Protein AF-A0A8S3DV62-F1 (afdb_monomer)

Nearest PDB structures (foldseek):
  8jms-assembly1_A  TM=2.881E-01  e=9.436E+00  Streptomyces cavourensis

Mean predicted aligned error: 2.74 Å

Sequence (63 aa):
LYGRYEIYDGVPLGVRAVVSAIYEPPQETSRDSVKLILPDPHEALINDLARRLNIRRIGWIFT

Solvent-accessible surface area (backbone atoms only — not comparable to full-atom values): 4071 Å² total; per-residue (Å²): 51,27,20,47,78,43,84,29,89,92,42,93,94,30,72,40,79,49,75,75,47,78,73,84,72,57,64,54,75,61,100,88,48,78,44,77,48,78,83,57,92,53,53,67,59,53,52,52,51,27,55,77,69,73,29,39,83,74,54,80,85,85,132

Radius of gyration: 14.54 Å; Cα contacts (8 Å, |Δi|>4): 79; chains: 1; bounding box: 37×20×36 Å

InterPro domains:
  IPR007717 Nuclear pore localisation protein NPL4, C-terminal [PF0502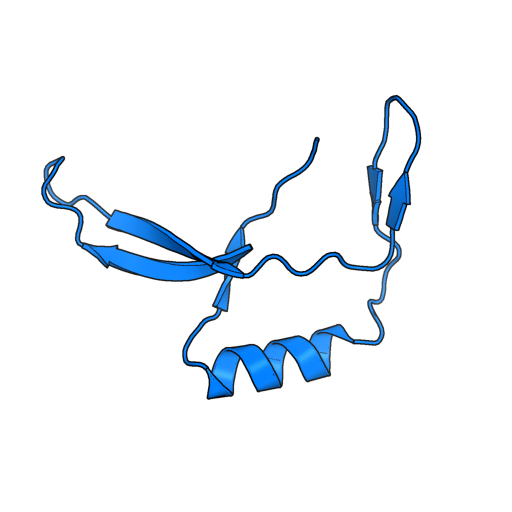1] (1-63)
  IPR016563 Nuclear protein localization protein 4 [PTHR12710] (1-63)
  IPR037518 MPN domain [PS50249] (1-63)

pLDDT: mean 96.91, std 1.25, range [91.0, 98.44]

Secondary structure (DSSP, 8-state):
-EEEEEEETTSTTEEEEEEEE----SEEE-SS-EEE-SS-TTHHHHHHHHHHTT-EE------

Foldseek 3Di:
DKFDKDQDPPDVRDIDTDDDDDDDFDWDDDPPDIGHDPDGPCPVVVQVVSVVVVIDPPDDDDD

Organism: NCBI:txid392030

Structure (mmCIF, N/CA/C/O backbone):
data_AF-A0A8S3DV62-F1
#
_entry.id   AF-A0A8S3DV62-F1
#
loop_
_atom_site.group_PDB
_atom_site.id
_atom_site.type_symbol
_atom_site.label_atom_id
_atom_site.label_alt_id
_atom_site.label_comp_id
_atom_site.label_asym_id
_atom_site.label_entity_id
_atom_site.label_seq_id
_atom_site.pdbx_PDB_ins_code
_atom_site.Cartn_x
_atom_site.Cartn_y
_atom_site.Cartn_z
_atom_site.occupancy
_atom_site.B_iso_or_equiv
_atom_site.auth_seq_id
_atom_site.auth_comp_id
_atom_site.auth_asym_id
_atom_site.auth_atom_id
_atom_site.pdbx_PDB_model_num
ATOM 1 N N . LEU A 1 1 ? 1.974 0.868 0.185 1.00 97.94 1 LEU A N 1
ATOM 2 C CA . LEU A 1 1 ? 1.026 0.351 1.203 1.00 97.94 1 LEU A CA 1
ATOM 3 C C . LEU A 1 1 ? -0.360 0.195 0.590 1.00 97.94 1 LEU A C 1
ATOM 5 O O . LEU A 1 1 ? -0.913 1.178 0.101 1.00 97.94 1 LEU A O 1
ATOM 9 N N . TYR A 1 2 ? -0.909 -1.016 0.614 1.00 98.44 2 TYR A N 1
ATOM 10 C CA . TYR A 1 2 ? -2.263 -1.333 0.164 1.00 98.44 2 TYR A CA 1
ATOM 11 C C . TYR A 1 2 ? -3.136 -1.740 1.349 1.00 98.44 2 TYR A C 1
ATOM 13 O O . TYR A 1 2 ? -2.701 -2.496 2.216 1.00 98.44 2 TYR A O 1
ATOM 21 N N . GLY A 1 3 ? -4.359 -1.223 1.392 1.00 98.25 3 GLY A N 1
ATOM 22 C CA . GLY A 1 3 ? -5.267 -1.423 2.512 1.00 98.25 3 GLY A CA 1
ATOM 23 C C . GLY A 1 3 ? -6.563 -0.635 2.368 1.00 98.25 3 GLY A C 1
ATOM 24 O O . GLY A 1 3 ? -7.001 -0.340 1.254 1.00 98.25 3 GLY A O 1
ATOM 25 N N . ARG A 1 4 ? -7.177 -0.281 3.496 1.00 97.94 4 ARG A N 1
ATOM 26 C CA . ARG A 1 4 ? -8.459 0.438 3.559 1.00 97.94 4 ARG A CA 1
ATOM 27 C C . ARG A 1 4 ? -8.487 1.431 4.718 1.00 97.94 4 ARG A C 1
ATOM 29 O O . ARG A 1 4 ? -7.642 1.371 5.608 1.00 97.94 4 ARG A O 1
ATOM 36 N N . TYR A 1 5 ? -9.456 2.338 4.695 1.00 98.00 5 TYR A N 1
ATOM 37 C CA . TYR A 1 5 ? -9.712 3.253 5.805 1.00 98.00 5 TYR A CA 1
ATOM 38 C C . TYR A 1 5 ? -10.901 2.755 6.619 1.00 98.00 5 TYR A C 1
ATOM 40 O O . TYR A 1 5 ? -11.884 2.287 6.049 1.00 98.00 5 TYR A O 1
ATOM 48 N N . GLU A 1 6 ? -10.798 2.858 7.937 1.00 97.56 6 GLU A N 1
ATOM 49 C CA . GLU A 1 6 ? -11.832 2.454 8.890 1.00 97.56 6 GLU A CA 1
ATOM 50 C C . GLU A 1 6 ? -12.057 3.579 9.906 1.00 97.56 6 GLU A C 1
ATOM 52 O O . GLU A 1 6 ? -11.147 4.372 10.170 1.00 97.56 6 GLU A O 1
ATOM 57 N N . ILE A 1 7 ? -13.260 3.642 10.484 1.00 97.81 7 ILE A N 1
ATOM 58 C CA . ILE A 1 7 ? -13.553 4.534 11.614 1.00 97.81 7 ILE A CA 1
ATOM 59 C C . ILE A 1 7 ? -12.665 4.129 12.796 1.00 97.81 7 ILE A C 1
ATOM 61 O O . ILE A 1 7 ? -12.409 2.944 13.020 1.00 97.81 7 ILE A O 1
ATOM 65 N N . TYR A 1 8 ? -12.160 5.122 13.522 1.00 98.06 8 TYR A N 1
ATOM 66 C CA . TYR A 1 8 ? -11.308 4.925 14.683 1.00 98.06 8 TYR A CA 1
ATOM 67 C C . TYR A 1 8 ? -11.835 5.701 15.887 1.00 98.06 8 TYR A C 1
ATOM 69 O O . TYR A 1 8 ? -11.744 6.924 15.932 1.00 98.06 8 TYR A O 1
ATOM 77 N N . ASP A 1 9 ? -12.313 4.969 16.890 1.00 96.75 9 ASP A N 1
ATOM 78 C CA . ASP A 1 9 ? -12.957 5.541 18.081 1.00 96.75 9 ASP A CA 1
ATOM 79 C C . ASP A 1 9 ? -11.968 6.106 19.114 1.00 96.75 9 ASP A C 1
ATOM 81 O O . ASP A 1 9 ? -12.375 6.693 20.113 1.00 96.75 9 ASP A O 1
ATOM 85 N N . GLY A 1 10 ? -10.657 5.948 18.897 1.00 96.50 10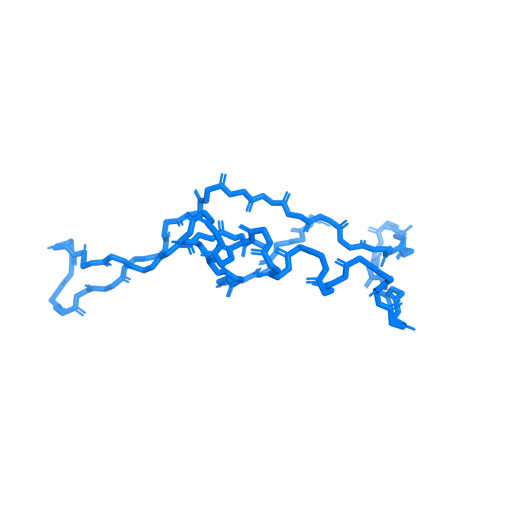 GLY A N 1
ATOM 86 C CA . GLY A 1 10 ? -9.639 6.453 19.824 1.00 96.50 10 GLY A CA 1
ATOM 87 C C . GLY A 1 10 ? -9.495 7.977 19.829 1.00 96.50 10 GLY A C 1
ATOM 88 O O . GLY A 1 10 ? -8.845 8.514 20.723 1.00 96.50 10 GLY A O 1
ATOM 89 N N . VAL A 1 11 ? -10.084 8.676 18.852 1.00 97.06 11 VAL A N 1
ATOM 90 C CA . VAL A 1 11 ? -10.180 10.143 18.805 1.00 97.06 11 VAL A CA 1
ATOM 91 C C . VAL A 1 11 ? -11.527 10.570 18.198 1.00 97.06 11 VAL A C 1
ATOM 93 O O . VAL A 1 11 ? -12.071 9.839 17.367 1.00 97.06 11 VAL A O 1
ATOM 96 N N . PRO A 1 12 ? -12.082 11.746 18.558 1.00 97.50 12 PRO A N 1
ATOM 97 C CA . PRO A 1 12 ? -13.322 1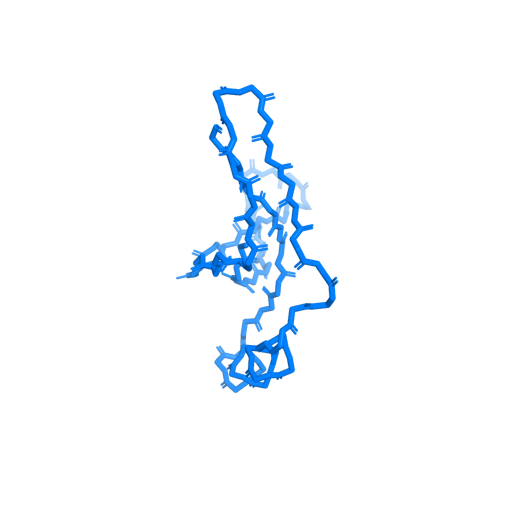2.239 17.961 1.00 97.50 12 PRO A CA 1
ATOM 98 C C . PRO A 1 12 ? -13.225 12.341 16.433 1.00 97.50 12 PRO A C 1
ATOM 100 O O . PRO A 1 12 ? -12.296 12.958 15.916 1.00 97.50 12 PRO A O 1
ATOM 103 N N . LEU A 1 13 ? -14.198 11.750 15.725 1.00 96.50 13 LEU A N 1
ATOM 104 C CA . LEU A 1 13 ? -14.238 11.683 14.253 1.00 96.50 13 LEU A CA 1
ATOM 105 C C . LEU A 1 13 ? -12.975 11.047 13.636 1.00 96.50 13 LEU A C 1
ATOM 107 O O . LEU A 1 13 ? -12.544 11.422 12.544 1.00 96.50 13 LEU A O 1
ATOM 111 N N . GLY A 1 14 ? -12.365 10.090 14.341 1.00 97.75 14 GLY A N 1
ATOM 112 C CA . GLY A 1 14 ? -11.134 9.444 13.911 1.00 97.75 14 GLY A CA 1
ATOM 113 C C . GLY A 1 14 ? -11.309 8.533 12.698 1.00 97.75 14 GLY A C 1
ATOM 114 O O . GLY A 1 14 ? -12.291 7.804 12.555 1.00 97.75 14 GLY A O 1
ATOM 115 N N . VAL A 1 15 ? -10.288 8.529 11.844 1.00 97.94 15 VAL A N 1
ATOM 116 C CA . VAL A 1 15 ? -10.136 7.593 10.727 1.00 97.94 15 VAL A CA 1
ATOM 117 C C . VAL A 1 15 ? -8.741 6.989 10.818 1.00 97.94 15 VAL A C 1
ATOM 119 O O . VAL A 1 15 ? -7.759 7.717 10.955 1.00 97.94 15 VAL A O 1
ATOM 122 N N . ARG A 1 16 ? -8.637 5.662 10.723 1.00 97.75 16 ARG A N 1
ATOM 123 C CA . ARG A 1 16 ? -7.352 4.952 10.656 1.00 97.75 16 ARG A CA 1
ATOM 124 C C . ARG A 1 16 ? -7.157 4.297 9.299 1.00 97.75 16 ARG A C 1
ATOM 126 O O . ARG A 1 16 ? -8.116 3.866 8.660 1.00 97.75 16 ARG A O 1
ATOM 133 N N . ALA A 1 17 ? -5.903 4.174 8.886 1.00 97.94 17 ALA A N 1
ATOM 134 C CA . ALA A 1 17 ? -5.520 3.389 7.723 1.00 97.94 17 ALA A CA 1
ATOM 135 C C . ALA A 1 17 ? -5.097 1.985 8.181 1.00 97.94 17 ALA A C 1
ATOM 137 O O . ALA A 1 17 ? -4.145 1.840 8.944 1.00 97.94 17 ALA A O 1
ATOM 138 N N . VAL A 1 18 ? -5.802 0.952 7.723 1.00 97.94 18 VAL A N 1
ATOM 139 C CA . VAL A 1 18 ? -5.446 -0.449 7.972 1.00 97.94 18 VAL A CA 1
ATOM 140 C C . VAL A 1 18 ? -4.683 -0.969 6.764 1.00 97.94 18 VAL A C 1
ATOM 142 O O . VAL A 1 18 ? -5.251 -1.114 5.680 1.00 97.94 18 VAL A O 1
ATOM 145 N N . VAL A 1 19 ? -3.390 -1.228 6.950 1.00 98.19 19 VAL A N 1
ATOM 146 C CA . VAL A 1 19 ? -2.502 -1.778 5.920 1.00 98.19 19 VAL A CA 1
ATOM 147 C C . VAL A 1 19 ? -2.647 -3.298 5.883 1.00 98.19 19 VAL A C 1
ATOM 149 O O . VAL A 1 19 ? -2.587 -3.954 6.918 1.00 98.19 19 VAL A O 1
ATOM 152 N N . SER A 1 20 ? -2.827 -3.858 4.689 1.00 97.50 20 SER A N 1
ATOM 153 C CA . SER A 1 20 ? -2.952 -5.305 4.461 1.00 97.50 20 SER A CA 1
ATOM 154 C C . SER A 1 20 ? -1.803 -5.880 3.637 1.00 97.50 20 SER A C 1
ATOM 156 O O . SER A 1 20 ? -1.478 -7.051 3.788 1.00 97.50 20 SER A O 1
ATOM 158 N N . ALA A 1 21 ? -1.189 -5.075 2.766 1.00 97.44 21 ALA A N 1
ATOM 159 C CA . ALA A 1 21 ? -0.076 -5.510 1.933 1.00 97.44 21 ALA A CA 1
ATOM 160 C C . ALA A 1 21 ? 0.895 -4.365 1.627 1.00 97.44 21 ALA A C 1
ATOM 162 O O . ALA A 1 21 ? 0.537 -3.180 1.630 1.00 97.44 21 ALA A O 1
ATOM 163 N N . ILE A 1 22 ? 2.133 -4.731 1.311 1.00 97.75 22 ILE A N 1
ATOM 164 C CA . ILE A 1 22 ? 3.169 -3.828 0.819 1.00 97.75 22 ILE A CA 1
ATOM 165 C C . ILE A 1 22 ? 3.566 -4.339 -0.561 1.00 97.75 22 ILE A C 1
ATOM 167 O O . ILE A 1 22 ? 3.875 -5.512 -0.728 1.00 97.75 22 ILE A O 1
ATOM 171 N N . TYR A 1 23 ? 3.482 -3.456 -1.547 1.00 97.44 23 TYR A N 1
ATOM 172 C CA . TYR A 1 23 ? 3.980 -3.700 -2.891 1.00 97.44 23 TYR A CA 1
ATOM 173 C C . TYR A 1 23 ? 5.181 -2.783 -3.087 1.00 97.44 23 TYR A C 1
ATOM 175 O O . TYR A 1 23 ? 5.061 -1.580 -2.831 1.00 97.44 23 TYR A O 1
ATOM 183 N N . GLU A 1 24 ? 6.302 -3.364 -3.499 1.00 96.56 24 GLU A N 1
ATOM 184 C CA . GLU A 1 24 ? 7.542 -2.653 -3.792 1.00 96.56 24 GLU A CA 1
ATOM 185 C C . GLU A 1 24 ? 7.650 -2.459 -5.308 1.00 96.56 24 GLU A C 1
ATOM 187 O O . GLU A 1 24 ? 7.835 -3.438 -6.035 1.00 96.56 24 GLU A O 1
ATOM 192 N N . PRO A 1 25 ? 7.476 -1.226 -5.810 1.00 96.38 25 PRO A N 1
ATOM 193 C CA . PRO A 1 25 ? 7.658 -0.947 -7.227 1.00 96.38 25 PRO A CA 1
ATOM 194 C C . PRO A 1 25 ? 9.146 -0.987 -7.611 1.00 96.38 25 PRO A C 1
ATOM 196 O O . PRO A 1 25 ? 10.015 -0.895 -6.738 1.00 96.38 25 PRO A O 1
ATOM 199 N N . PRO A 1 26 ? 9.458 -1.061 -8.917 1.00 97.25 26 PRO A N 1
ATOM 200 C CA . PRO A 1 26 ? 10.830 -0.974 -9.408 1.00 97.25 26 PRO A CA 1
ATOM 201 C C . PRO A 1 26 ? 11.565 0.264 -8.870 1.00 97.25 26 PRO A C 1
ATOM 203 O O . PRO A 1 26 ? 11.077 1.392 -8.980 1.00 97.25 26 PRO A O 1
ATOM 206 N N . GLN A 1 27 ? 12.746 0.057 -8.287 1.00 96.56 27 GLN A N 1
ATOM 207 C CA . GLN A 1 27 ? 13.514 1.110 -7.620 1.00 96.56 27 GLN A CA 1
ATOM 208 C C . GLN A 1 27 ? 15.029 0.878 -7.707 1.00 96.56 27 GLN A C 1
ATOM 210 O O . GLN A 1 27 ? 15.496 -0.259 -7.700 1.00 96.56 27 GLN A O 1
ATOM 215 N N . GLU A 1 28 ? 15.784 1.976 -7.763 1.00 97.00 28 GLU A N 1
ATOM 216 C CA . GLU A 1 28 ? 17.230 2.040 -7.533 1.00 97.00 28 GLU A CA 1
ATOM 217 C C . GLU A 1 28 ? 17.462 2.590 -6.119 1.00 97.00 28 GLU A C 1
ATOM 219 O O . GLU A 1 28 ? 17.033 3.705 -5.813 1.00 9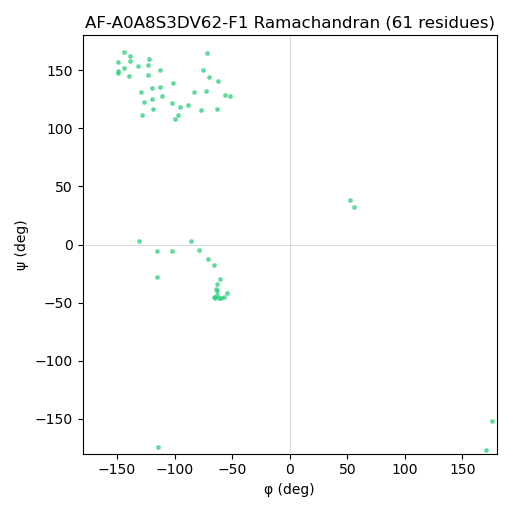7.00 28 GLU A O 1
ATOM 224 N N . THR A 1 29 ? 18.146 1.831 -5.261 1.00 95.81 29 THR A N 1
ATOM 225 C CA . THR A 1 29 ? 18.371 2.207 -3.855 1.00 95.81 29 THR A CA 1
AT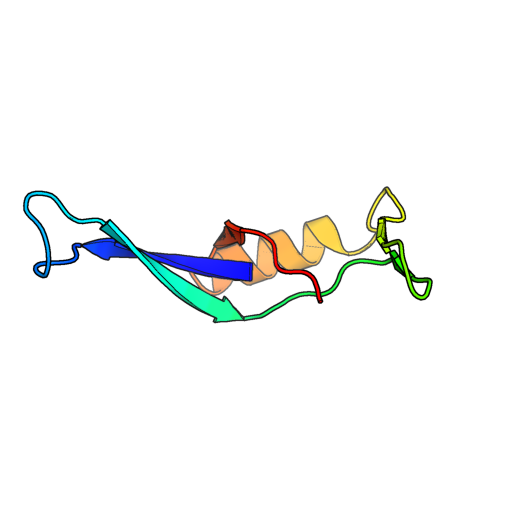OM 226 C C . THR A 1 29 ? 19.865 2.336 -3.558 1.00 95.81 29 THR A C 1
ATOM 228 O O . THR A 1 29 ? 20.655 1.470 -3.934 1.00 95.81 29 THR A O 1
ATOM 231 N N . SER A 1 30 ? 20.251 3.409 -2.863 1.00 95.00 30 SER A N 1
ATOM 232 C CA . SER A 1 30 ? 21.577 3.605 -2.262 1.00 95.00 30 SER A CA 1
ATOM 233 C C . SER A 1 30 ? 21.472 3.651 -0.732 1.00 95.00 30 SER A C 1
ATOM 235 O O . SER A 1 30 ? 20.407 3.441 -0.157 1.00 95.00 30 SER A O 1
ATOM 237 N N . ARG A 1 31 ? 22.585 3.938 -0.045 1.00 95.25 31 ARG A N 1
ATOM 238 C CA . ARG A 1 31 ? 22.603 4.132 1.416 1.00 95.25 31 ARG A CA 1
ATOM 239 C C . ARG A 1 31 ? 21.719 5.302 1.879 1.00 95.25 31 ARG A C 1
ATOM 241 O O . ARG A 1 31 ? 21.267 5.312 3.016 1.00 95.25 31 ARG A O 1
ATOM 248 N N . ASP A 1 32 ? 21.564 6.303 1.028 1.00 96.00 32 ASP A N 1
ATOM 249 C CA . ASP A 1 32 ? 21.052 7.637 1.337 1.00 96.00 32 ASP A CA 1
ATOM 250 C C . ASP A 1 32 ? 19.955 8.102 0.369 1.00 96.00 32 ASP A C 1
ATOM 252 O O . ASP A 1 32 ? 19.459 9.222 0.485 1.00 96.00 32 ASP A O 1
ATOM 256 N N . SER A 1 33 ? 19.554 7.257 -0.586 1.00 95.50 33 SER A N 1
ATOM 257 C CA . SER A 1 33 ? 18.516 7.594 -1.554 1.00 95.50 33 SER A CA 1
ATOM 258 C C . SER A 1 33 ? 17.714 6.379 -2.010 1.00 95.50 33 SER A C 1
ATOM 260 O O . SER A 1 33 ? 18.222 5.262 -2.102 1.00 95.50 33 SER A O 1
ATOM 262 N N . VAL A 1 34 ? 16.450 6.632 -2.342 1.00 96.06 34 VAL A N 1
ATOM 263 C CA . VAL A 1 34 ? 15.563 5.702 -3.042 1.00 96.06 34 VAL A CA 1
ATOM 264 C C . VAL A 1 34 ? 15.023 6.440 -4.257 1.00 96.06 34 VAL A C 1
ATOM 266 O O . VAL A 1 34 ? 14.412 7.503 -4.126 1.00 96.06 34 VAL A O 1
ATOM 269 N N . LYS A 1 35 ? 15.243 5.886 -5.445 1.00 96.44 35 LYS A N 1
ATOM 270 C CA . LYS A 1 35 ? 14.758 6.439 -6.707 1.00 96.44 35 LYS A CA 1
ATOM 271 C C . LYS A 1 35 ? 13.824 5.439 -7.368 1.00 96.44 35 LYS A C 1
ATOM 273 O O . LYS A 1 35 ? 14.233 4.349 -7.755 1.00 96.44 35 LYS A O 1
ATOM 278 N N . LEU A 1 36 ? 12.565 5.830 -7.527 1.00 95.62 36 LEU A N 1
ATOM 279 C CA . LEU A 1 36 ? 11.571 5.015 -8.217 1.00 95.62 36 LEU A CA 1
ATOM 280 C C . LEU A 1 36 ? 11.846 5.010 -9.724 1.00 95.62 36 LEU A C 1
ATOM 282 O O . LEU A 1 36 ? 12.040 6.068 -10.328 1.00 95.62 36 LEU A O 1
ATOM 286 N N . ILE A 1 37 ? 11.832 3.826 -10.329 1.00 96.62 37 ILE A N 1
ATOM 287 C CA . ILE A 1 37 ? 11.884 3.672 -11.781 1.00 96.62 37 ILE A CA 1
ATOM 288 C C . ILE A 1 37 ? 10.444 3.711 -12.291 1.00 96.62 37 ILE A C 1
ATOM 290 O O . ILE A 1 37 ? 9.617 2.883 -11.914 1.00 96.62 37 ILE A O 1
ATOM 294 N N . LEU A 1 38 ? 10.149 4.682 -13.155 1.00 93.81 38 LEU A N 1
ATOM 295 C CA . LEU A 1 38 ? 8.833 4.871 -13.759 1.00 93.81 38 LEU A CA 1
ATOM 296 C C . LEU A 1 38 ? 8.947 4.849 -15.295 1.00 93.81 38 LEU A C 1
ATOM 298 O O . LEU A 1 38 ? 9.939 5.355 -15.826 1.00 93.81 38 LEU A O 1
ATOM 302 N N . PRO A 1 39 ? 7.940 4.326 -16.020 1.00 94.81 39 PRO A N 1
ATOM 303 C CA . PRO A 1 39 ? 6.691 3.758 -15.505 1.00 94.81 39 PRO A CA 1
ATOM 304 C C . PRO A 1 39 ? 6.877 2.364 -14.887 1.00 94.81 39 PRO A C 1
ATOM 306 O O . PRO A 1 39 ? 7.728 1.591 -15.322 1.00 94.81 39 PRO A O 1
ATOM 309 N N . ASP A 1 40 ? 6.047 2.036 -13.896 1.00 96.38 40 ASP A N 1
ATOM 310 C CA . ASP A 1 40 ? 5.979 0.687 -13.334 1.00 96.38 40 ASP A CA 1
ATOM 311 C C . ASP A 1 40 ? 5.181 -0.228 -14.289 1.00 96.38 40 ASP A C 1
ATOM 313 O O . ASP A 1 40 ? 3.981 -0.003 -14.493 1.00 96.38 40 ASP A O 1
ATOM 317 N N . PRO A 1 41 ? 5.803 -1.268 -14.878 1.00 96.69 41 PRO A N 1
ATOM 318 C CA . PRO A 1 41 ? 5.139 -2.157 -15.828 1.00 96.69 41 PRO A CA 1
ATOM 319 C C . PRO A 1 41 ? 4.010 -2.992 -15.203 1.00 96.69 41 PRO A C 1
ATOM 321 O O . PRO A 1 41 ? 3.164 -3.515 -15.931 1.00 96.69 41 PRO A O 1
ATOM 324 N N . HIS A 1 42 ? 3.966 -3.131 -13.876 1.00 97.00 42 HIS A N 1
ATOM 325 C CA . HIS A 1 42 ? 2.977 -3.943 -13.170 1.00 97.00 42 HIS A CA 1
ATOM 326 C C . HIS A 1 42 ? 1.857 -3.123 -12.522 1.00 97.00 42 HIS A C 1
ATOM 328 O O . HIS A 1 42 ? 0.890 -3.719 -12.040 1.00 97.00 42 HIS A O 1
ATOM 334 N N . GLU A 1 43 ? 1.914 -1.786 -12.548 1.00 95.88 43 GLU A N 1
ATOM 335 C CA . GLU A 1 43 ? 0.958 -0.933 -11.827 1.00 95.88 43 GLU A CA 1
ATOM 336 C C . GLU A 1 43 ? -0.504 -1.254 -12.194 1.00 95.88 43 GLU A C 1
ATOM 338 O O . GLU A 1 43 ? -1.362 -1.368 -11.316 1.00 95.88 43 GLU A O 1
ATOM 343 N N . ALA A 1 44 ? -0.799 -1.482 -13.477 1.00 96.88 44 ALA A N 1
ATOM 344 C CA . ALA A 1 44 ? -2.147 -1.832 -13.931 1.00 96.88 44 ALA A CA 1
ATOM 345 C C . ALA A 1 44 ? -2.649 -3.170 -13.352 1.00 96.88 44 ALA A C 1
ATOM 347 O O . ALA A 1 44 ? -3.794 -3.257 -12.902 1.00 96.88 44 ALA A O 1
ATOM 348 N N . LEU A 1 45 ? -1.791 -4.195 -13.324 1.00 97.88 45 LEU A N 1
ATOM 349 C CA . LEU A 1 45 ? -2.115 -5.513 -12.771 1.00 97.88 45 LEU A CA 1
ATOM 350 C C . LEU A 1 45 ? -2.343 -5.431 -11.258 1.00 97.88 45 LEU A C 1
ATOM 352 O O . LEU A 1 45 ? -3.324 -5.972 -10.748 1.00 97.88 45 LEU A O 1
ATOM 356 N N . ILE A 1 46 ? -1.461 -4.727 -10.545 1.00 97.81 46 ILE A N 1
ATOM 357 C CA . ILE A 1 46 ? -1.573 -4.550 -9.095 1.00 97.81 46 ILE A CA 1
ATOM 358 C C . ILE A 1 46 ? -2.845 -3.775 -8.741 1.00 97.81 46 ILE A C 1
ATOM 360 O O . ILE A 1 46 ? -3.546 -4.151 -7.802 1.00 97.81 46 ILE A O 1
ATOM 364 N N . ASN A 1 47 ? -3.199 -2.749 -9.517 1.00 96.12 47 ASN A N 1
ATOM 365 C CA . ASN A 1 47 ? -4.441 -2.003 -9.322 1.00 96.12 47 ASN A CA 1
ATOM 366 C C . ASN A 1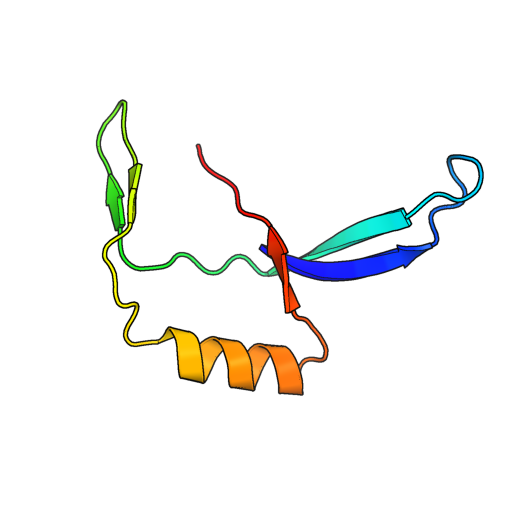 47 ? -5.691 -2.866 -9.554 1.00 96.12 47 ASN A C 1
ATOM 368 O O . ASN A 1 47 ? -6.670 -2.728 -8.816 1.00 96.12 47 ASN A O 1
ATOM 372 N N . ASP A 1 48 ? -5.678 -3.763 -10.545 1.00 98.06 48 ASP A N 1
ATOM 373 C CA . ASP A 1 48 ? -6.784 -4.701 -10.765 1.00 98.06 48 ASP A CA 1
ATOM 374 C C . ASP A 1 48 ? -6.928 -5.689 -9.601 1.00 98.06 48 ASP A C 1
ATOM 376 O O . ASP A 1 48 ? -8.027 -5.874 -9.072 1.00 98.06 48 ASP A O 1
ATOM 380 N N . LEU A 1 49 ? -5.813 -6.262 -9.140 1.00 97.75 49 LEU A N 1
ATOM 381 C CA . LEU A 1 49 ? -5.791 -7.165 -7.992 1.00 97.75 49 LEU A CA 1
ATOM 382 C C . LEU A 1 49 ? -6.278 -6.466 -6.717 1.00 97.75 49 LEU A C 1
ATOM 384 O O . LEU A 1 49 ? -7.122 -7.005 -6.003 1.00 97.75 49 LEU A O 1
ATOM 388 N N . ALA A 1 50 ? -5.800 -5.249 -6.455 1.00 97.75 50 ALA A N 1
ATOM 389 C CA . ALA A 1 50 ? -6.219 -4.451 -5.310 1.00 97.75 50 ALA A CA 1
ATOM 390 C C . ALA A 1 50 ? -7.740 -4.229 -5.320 1.00 97.75 50 ALA A C 1
ATOM 392 O O . ALA A 1 50 ? -8.408 -4.472 -4.314 1.00 97.75 50 ALA A O 1
ATOM 393 N N . ARG A 1 51 ? -8.307 -3.885 -6.486 1.00 97.38 51 ARG A N 1
ATOM 394 C CA . ARG A 1 51 ? -9.757 -3.724 -6.659 1.00 97.38 51 ARG A CA 1
ATOM 395 C C . ARG A 1 51 ? -10.520 -5.011 -6.344 1.00 97.38 51 ARG A C 1
ATOM 397 O O . ARG A 1 51 ? -11.505 -4.957 -5.614 1.00 97.38 51 ARG A O 1
ATOM 404 N N . ARG A 1 52 ? -10.062 -6.163 -6.850 1.00 98.00 52 ARG A N 1
ATOM 405 C CA . ARG A 1 5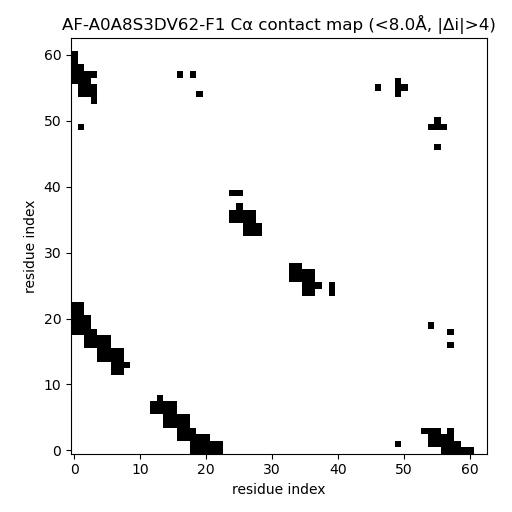2 ? -10.685 -7.478 -6.584 1.00 98.00 52 ARG A CA 1
ATOM 406 C C . ARG A 1 52 ? -10.637 -7.863 -5.107 1.00 98.00 52 ARG A C 1
ATOM 408 O O . ARG A 1 52 ? -11.563 -8.492 -4.613 1.00 98.00 52 ARG A O 1
ATOM 415 N N . LEU A 1 53 ? -9.576 -7.467 -4.411 1.00 97.38 53 LEU A N 1
ATOM 416 C CA . LEU A 1 53 ? -9.382 -7.705 -2.980 1.00 97.38 53 LEU A CA 1
ATOM 417 C C . LEU A 1 53 ? -10.032 -6.631 -2.088 1.00 97.38 53 LEU A C 1
ATOM 419 O O . LEU A 1 53 ? -9.885 -6.686 -0.869 1.00 97.38 53 LEU A O 1
ATOM 423 N N . ASN A 1 54 ? -10.740 -5.658 -2.673 1.00 97.12 54 ASN A N 1
ATOM 424 C CA . ASN A 1 54 ? -11.330 -4.516 -1.972 1.00 97.12 54 ASN A CA 1
ATOM 425 C C . ASN A 1 54 ? -10.317 -3.742 -1.097 1.00 97.12 54 ASN A C 1
ATOM 427 O O . ASN A 1 54 ? -10.621 -3.284 0.007 1.00 97.12 54 ASN A O 1
ATOM 431 N N . ILE A 1 55 ? -9.089 -3.603 -1.596 1.00 97.81 55 ILE A N 1
ATOM 432 C CA . ILE A 1 55 ? -8.037 -2.769 -1.011 1.00 97.81 55 ILE A CA 1
ATOM 433 C C . ILE A 1 55 ? -7.576 -1.737 -2.040 1.00 97.81 55 ILE A C 1
ATOM 435 O O . ILE A 1 55 ? -7.772 -1.883 -3.243 1.00 97.81 55 ILE A O 1
ATOM 439 N N . ARG A 1 56 ? -6.947 -0.661 -1.578 1.00 97.69 56 ARG A N 1
ATOM 440 C CA . ARG A 1 56 ? -6.397 0.391 -2.440 1.00 97.69 56 ARG A CA 1
ATOM 441 C 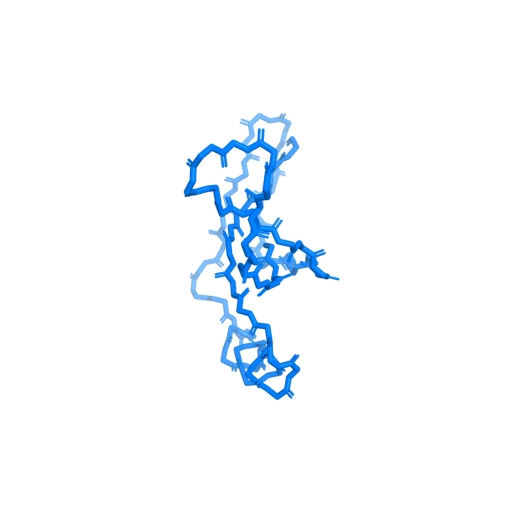C . ARG A 1 56 ? -5.037 0.846 -1.943 1.00 97.69 56 ARG A C 1
ATOM 443 O O . ARG A 1 56 ? -4.705 0.630 -0.779 1.00 97.69 56 ARG A O 1
ATOM 450 N N . ARG A 1 57 ? -4.260 1.508 -2.800 1.00 97.19 57 ARG A N 1
ATOM 451 C CA . ARG A 1 57 ? -3.031 2.190 -2.377 1.00 97.19 57 ARG A CA 1
ATOM 452 C C . ARG A 1 57 ? -3.405 3.308 -1.396 1.00 97.19 57 ARG A C 1
ATOM 454 O O . ARG A 1 57 ? -4.129 4.227 -1.762 1.00 97.19 57 ARG A O 1
ATOM 461 N N . ILE A 1 58 ? -2.936 3.203 -0.155 1.00 97.94 58 ILE A N 1
ATOM 462 C CA . ILE A 1 58 ? -3.244 4.132 0.952 1.00 97.94 58 ILE A CA 1
ATOM 463 C C . ILE A 1 58 ? -2.017 4.902 1.454 1.00 97.94 58 ILE A C 1
ATOM 465 O O . ILE A 1 58 ? -2.152 5.781 2.297 1.00 97.94 58 ILE A O 1
ATOM 469 N N . GLY A 1 59 ? -0.822 4.586 0.949 1.00 97.56 59 GLY A N 1
ATOM 470 C CA . GLY A 1 59 ? 0.398 5.297 1.322 1.00 97.56 59 GLY A CA 1
ATOM 471 C C . GLY A 1 59 ? 1.675 4.636 0.819 1.00 97.56 59 GLY A C 1
ATOM 472 O O . GLY A 1 59 ? 1.639 3.598 0.148 1.00 97.56 59 GLY A O 1
ATOM 473 N N . TRP A 1 60 ? 2.797 5.234 1.200 1.00 96.75 60 TRP A N 1
ATOM 474 C CA . TRP A 1 60 ? 4.159 4.778 0.937 1.00 96.75 60 TRP A CA 1
ATOM 475 C C . TRP A 1 60 ? 4.909 4.604 2.253 1.00 96.75 60 TRP A C 1
ATOM 477 O O . TRP A 1 60 ? 4.554 5.223 3.254 1.00 96.75 60 TRP A O 1
ATOM 487 N N . ILE A 1 61 ? 5.917 3.742 2.245 1.00 96.44 61 ILE A N 1
ATOM 488 C CA . ILE A 1 61 ? 6.848 3.556 3.353 1.00 96.44 61 ILE A CA 1
ATOM 489 C C . ILE A 1 61 ? 8.244 3.388 2.760 1.00 96.44 61 ILE A C 1
ATOM 491 O O . ILE A 1 61 ? 8.378 2.827 1.673 1.00 96.44 61 ILE A O 1
ATOM 495 N N . PHE A 1 62 ? 9.246 3.898 3.463 1.00 94.44 62 PHE A N 1
ATOM 496 C CA . PHE A 1 62 ? 10.655 3.843 3.088 1.00 94.44 62 PHE A CA 1
ATOM 497 C C . PHE A 1 62 ? 11.464 3.532 4.352 1.00 94.44 62 PHE A C 1
ATOM 499 O O . PHE A 1 62 ? 10.978 3.779 5.461 1.00 94.44 62 PHE A O 1
ATOM 506 N N . THR A 1 63 ?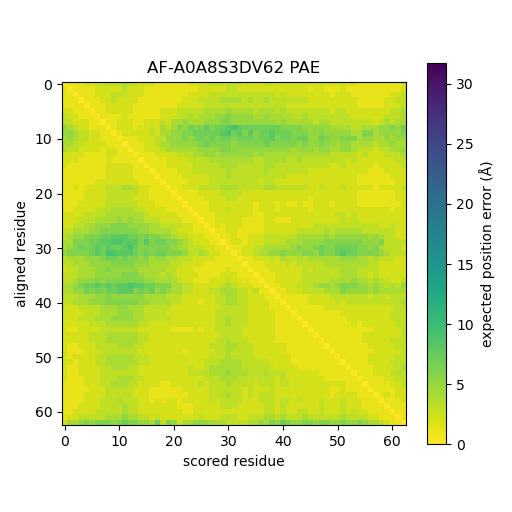 12.667 2.996 4.178 1.00 91.00 63 THR A N 1
ATOM 507 C CA . THR A 1 63 ? 13.636 2.710 5.247 1.00 91.00 63 THR A CA 1
ATOM 508 C C . THR A 1 63 ? 14.907 3.499 5.034 1.00 91.00 63 THR A C 1
ATOM 510 O O . THR A 1 63 ? 15.278 3.633 3.846 1.00 91.00 63 THR A O 1
#